Protein AF-A0A1N7GHG1-F1 (afdb_monomer)

Nearest PDB structures (foldseek):
  5by8-assembly1_A  TM=2.756E-01  e=2.342E+00  Aspergillus nidulans FGSC A4
  7ozs-assembly1_C  TM=2.615E-01  e=8.985E+00  Thermochaetoides thermophila DSM 1495
  8i9r-assembly1_Cy  TM=2.249E-01  e=8.102E+00  Thermochaetoides thermophila DSM 1495

Organism: NCBI:txid1344003

Radius of gyration: 14.26 Å; Cα contacts (8 Å, |Δi|>4): 242; chains: 1; bounding box: 42×26×34 Å

Secondary structure (DSSP, 8-state):
---PPPEEETTEEEEEES---SS-EEEEEEEEEEE-TTS-EEEEEEEEEEEEEE-SS-EEEEESS-EEEEE--SSSPPPPEEEPSEEEEEEE-EEEETTTTEEEE---

Solvent-accessible surface area (backbone atoms only — not comparable to f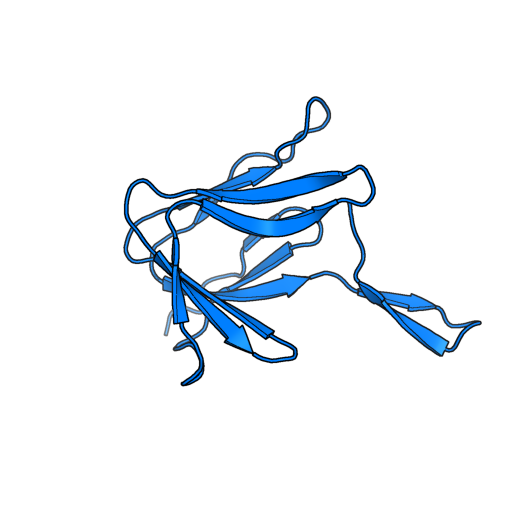ull-atom values): 6242 Å² total; per-residue (Å²): 131,87,83,65,76,59,51,73,59,89,45,34,31,40,35,67,43,94,67,72,78,99,56,64,66,48,75,36,41,64,48,75,81,40,57,28,69,80,76,32,35,36,30,41,38,33,97,56,66,26,41,37,35,52,57,101,89,46,42,29,39,38,34,81,52,64,27,40,41,36,45,62,50,95,66,93,56,60,78,71,40,80,42,70,55,46,30,27,39,57,44,70,37,67,45,76,41,81,88,79,72,43,79,42,79,49,49,86

pLDDT: mean 88.46, std 11.8, range [41.62, 98.25]

Mean predicted aligned error: 5.5 Å

Sequence (108 aa):
MKTTKGVRHGENLLLPVGASPAALTKQHTTYIVGHSETGHHHVLESETPFDVTTTDEELYVRLYRPAKLVHKKQHDKHRTLTIQPGTYKVRRKTEYDPWQQTIREVFD

Foldseek 3Di:
DPLPDWDDDPQKTWHFDQDDDPADKDKDQKDFLAAAPVGKTFMKHHPDIWIWGDDPPWIKIFFPAWIWGWTRDPPPTTDIDIDGGGMTTMDGHWDADPVVRDIGGHHD

Structure (mmCIF, N/CA/C/O backbone):
data_AF-A0A1N7GHG1-F1
#
_entry.id   AF-A0A1N7GHG1-F1
#
loop_
_atom_site.group_PDB
_atom_site.id
_atom_site.type_symbol
_atom_site.label_atom_id
_atom_site.label_alt_id
_atom_site.label_comp_id
_atom_site.label_asym_id
_atom_site.label_entity_id
_atom_site.label_seq_id
_atom_site.pdbx_PDB_ins_code
_atom_site.Cartn_x
_atom_site.Cartn_y
_atom_site.Cartn_z
_atom_site.occupancy
_atom_site.B_iso_or_equiv
_atom_site.auth_seq_id
_atom_site.auth_comp_id
_atom_site.auth_asym_id
_atom_site.auth_atom_id
_atom_site.pdbx_PDB_model_num
ATOM 1 N N . MET A 1 1 ? -17.707 -18.487 2.312 1.00 43.75 1 MET A N 1
ATOM 2 C CA . MET A 1 1 ? -16.823 -17.310 2.147 1.00 43.75 1 MET A CA 1
ATOM 3 C C . MET A 1 1 ? -15.986 -17.538 0.898 1.00 43.75 1 MET A C 1
ATOM 5 O O . MET A 1 1 ? -15.269 -18.527 0.867 1.00 43.75 1 MET A O 1
ATOM 9 N N . LYS A 1 2 ? -16.131 -16.733 -0.166 1.00 41.62 2 LYS A N 1
ATOM 10 C CA . LYS A 1 2 ? -15.230 -16.848 -1.327 1.00 41.62 2 LYS A CA 1
ATOM 11 C C . LYS A 1 2 ? -13.851 -16.389 -0.866 1.00 41.62 2 LYS A C 1
ATOM 13 O O . LYS A 1 2 ? -13.683 -15.211 -0.574 1.00 41.62 2 LYS A O 1
ATOM 18 N N . THR A 1 3 ? -12.899 -17.306 -0.773 1.00 46.62 3 THR A N 1
ATOM 19 C CA . THR A 1 3 ? -11.486 -16.983 -0.580 1.00 46.62 3 THR A CA 1
ATOM 20 C C . THR A 1 3 ? -11.040 -16.227 -1.827 1.00 46.62 3 THR A C 1
ATOM 22 O O . THR A 1 3 ? -10.773 -16.817 -2.873 1.00 46.62 3 THR A O 1
ATOM 25 N N . THR A 1 4 ? -11.090 -14.898 -1.782 1.00 65.50 4 THR A N 1
ATOM 26 C CA . THR A 1 4 ? -10.631 -14.057 -2.883 1.00 65.50 4 THR A CA 1
ATOM 27 C C . THR A 1 4 ? -9.118 -14.220 -2.991 1.00 65.50 4 THR A C 1
ATOM 29 O O . THR A 1 4 ? -8.381 -14.084 -2.018 1.00 65.50 4 THR A O 1
ATOM 32 N N . LYS A 1 5 ? -8.645 -14.612 -4.175 1.00 85.38 5 LYS A N 1
ATOM 33 C CA . LYS A 1 5 ? -7.219 -14.805 -4.455 1.00 85.38 5 LYS A CA 1
ATOM 34 C C . LYS A 1 5 ? -6.490 -13.469 -4.262 1.00 85.38 5 LYS A C 1
ATOM 36 O O . LYS A 1 5 ? -6.980 -12.442 -4.727 1.00 85.38 5 LYS A O 1
ATOM 41 N N . GLY A 1 6 ? -5.341 -13.482 -3.585 1.00 90.69 6 GLY A N 1
ATOM 42 C CA . GLY A 1 6 ? -4.504 -12.288 -3.438 1.00 90.69 6 GLY A CA 1
ATOM 43 C C . GLY A 1 6 ? -4.044 -11.741 -4.793 1.00 90.69 6 GLY A C 1
ATOM 44 O O . GLY A 1 6 ? -3.848 -12.507 -5.741 1.00 90.69 6 GLY A O 1
ATOM 45 N N . VAL A 1 7 ? -3.870 -10.422 -4.883 1.00 94.00 7 VAL A N 1
ATOM 46 C CA . VAL A 1 7 ? -3.425 -9.744 -6.110 1.00 94.00 7 VAL A CA 1
ATOM 47 C C . VAL A 1 7 ? -1.958 -9.360 -5.971 1.00 94.00 7 VAL A C 1
ATOM 49 O O . VAL A 1 7 ? -1.609 -8.571 -5.097 1.00 94.00 7 VAL A O 1
ATOM 52 N N . ARG A 1 8 ? -1.097 -9.922 -6.825 1.00 93.00 8 ARG A N 1
ATOM 53 C CA . ARG A 1 8 ? 0.339 -9.616 -6.855 1.00 93.00 8 ARG A CA 1
ATOM 54 C C . ARG A 1 8 ? 0.656 -8.590 -7.937 1.00 93.00 8 ARG A C 1
ATOM 56 O O . ARG A 1 8 ? 0.173 -8.717 -9.059 1.00 93.00 8 ARG A O 1
ATOM 63 N N . HIS A 1 9 ? 1.505 -7.627 -7.603 1.00 90.62 9 HIS A N 1
ATOM 64 C CA . HIS A 1 9 ? 2.032 -6.627 -8.519 1.00 90.62 9 HIS A CA 1
ATOM 65 C C . HIS A 1 9 ? 3.462 -6.276 -8.090 1.00 90.62 9 HIS A C 1
ATOM 67 O O . HIS A 1 9 ? 3.638 -5.577 -7.095 1.00 90.62 9 HIS A O 1
ATOM 73 N N . GLY A 1 10 ? 4.457 -6.820 -8.796 1.00 87.12 10 GLY A N 1
ATOM 74 C CA . GLY A 1 10 ? 5.862 -6.752 -8.379 1.00 87.12 10 GLY A CA 1
ATOM 75 C C . GLY A 1 10 ? 6.114 -7.466 -7.043 1.00 87.12 10 GLY A C 1
ATOM 76 O O . GLY A 1 10 ? 5.648 -8.592 -6.799 1.00 87.12 10 GLY A O 1
ATOM 77 N N . GLU A 1 11 ? 6.821 -6.772 -6.161 1.00 85.38 11 GLU A N 1
ATOM 78 C CA . GLU A 1 11 ? 7.093 -7.109 -4.766 1.00 85.38 11 GLU A CA 1
ATOM 79 C C . GLU A 1 11 ? 5.838 -7.061 -3.881 1.00 85.38 11 GLU A C 1
ATOM 81 O O . GLU A 1 11 ? 5.790 -7.736 -2.850 1.00 85.38 11 GLU A O 1
ATOM 86 N N . ASN A 1 12 ? 4.793 -6.338 -4.296 1.00 91.00 12 ASN A N 1
ATOM 87 C CA . ASN A 1 12 ? 3.577 -6.162 -3.505 1.00 91.00 12 ASN A CA 1
ATOM 88 C C . ASN A 1 12 ? 2.559 -7.283 -3.720 1.00 91.00 12 ASN A C 1
ATOM 90 O O . ASN A 1 12 ? 2.249 -7.694 -4.842 1.00 91.00 12 ASN A O 1
ATOM 94 N N . LEU A 1 13 ? 1.955 -7.722 -2.623 1.00 94.19 13 LEU A N 1
ATOM 95 C CA . LEU A 1 13 ? 0.823 -8.633 -2.581 1.00 94.19 13 LEU A CA 1
ATOM 96 C C . LEU A 1 13 ? -0.299 -8.006 -1.751 1.00 94.19 13 LEU A C 1
ATOM 98 O O . LEU A 1 13 ? -0.161 -7.808 -0.547 1.00 94.19 13 LEU A O 1
ATOM 102 N N . LEU A 1 14 ? -1.431 -7.732 -2.393 1.00 96.00 14 LEU A N 1
ATOM 103 C CA . LEU A 1 14 ? -2.658 -7.303 -1.731 1.00 96.00 14 LEU A CA 1
ATOM 104 C C . LEU A 1 14 ? -3.449 -8.553 -1.341 1.00 96.00 14 LEU A C 1
ATOM 106 O O . LEU A 1 14 ? -4.062 -9.214 -2.185 1.00 96.00 14 LEU A O 1
ATOM 110 N N . LEU A 1 15 ? -3.408 -8.888 -0.054 1.00 95.88 15 LEU A N 1
ATOM 111 C CA . LEU A 1 15 ? -4.131 -10.011 0.532 1.00 95.88 15 LEU A CA 1
ATOM 112 C C 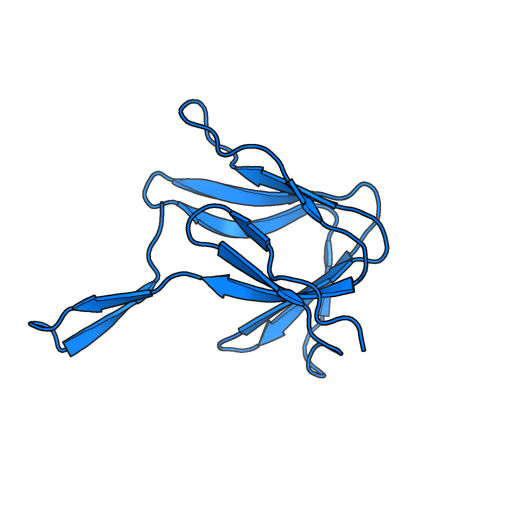. LEU A 1 15 ? -5.493 -9.541 1.046 1.00 95.88 15 LEU A C 1
ATOM 114 O O . LEU A 1 15 ? -5.523 -8.705 1.946 1.00 95.88 15 LEU A O 1
ATOM 118 N N . PRO A 1 16 ? -6.619 -10.050 0.525 1.00 96.31 16 PRO A N 1
ATOM 119 C CA . PRO A 1 16 ? -7.927 -9.687 1.049 1.00 96.31 16 PRO A CA 1
ATOM 120 C C . PRO A 1 16 ? -8.087 -10.184 2.489 1.00 96.31 16 PRO A C 1
ATOM 122 O O . PRO A 1 16 ? -7.763 -11.328 2.810 1.00 96.31 16 PRO A O 1
ATOM 125 N N . VAL A 1 17 ? -8.602 -9.312 3.349 1.00 95.12 17 VAL A N 1
ATOM 126 C CA . VAL A 1 17 ? -8.862 -9.568 4.769 1.00 95.12 17 VAL A CA 1
ATOM 127 C C . VAL A 1 17 ? -10.267 -9.091 5.135 1.00 95.12 17 VAL A C 1
ATOM 129 O O . VAL A 1 17 ? -10.864 -8.284 4.426 1.00 95.12 17 VAL A O 1
ATOM 132 N N . GLY A 1 18 ? -10.814 -9.586 6.247 1.00 93.62 18 GLY A N 1
ATOM 133 C CA . GLY A 1 18 ? -12.155 -9.190 6.695 1.00 93.62 18 GLY A CA 1
ATOM 134 C C . GLY A 1 18 ? -12.236 -7.735 7.171 1.00 93.62 18 GLY A C 1
ATOM 135 O O . GLY A 1 18 ? -13.232 -7.063 6.920 1.00 93.62 18 GLY A O 1
ATOM 136 N N . ALA A 1 19 ? -11.186 -7.240 7.830 1.00 92.19 19 ALA A N 1
ATOM 137 C CA . ALA A 1 19 ? -11.119 -5.890 8.383 1.00 92.19 19 ALA A CA 1
ATOM 138 C C . ALA A 1 19 ? -9.660 -5.444 8.579 1.00 92.19 19 ALA A C 1
ATOM 140 O O . ALA A 1 19 ? -8.754 -6.279 8.626 1.00 92.19 19 ALA A O 1
ATOM 141 N N . SER A 1 20 ? -9.452 -4.131 8.692 1.00 92.00 20 SER A N 1
ATOM 142 C CA . SER A 1 20 ? -8.213 -3.535 9.194 1.00 92.00 20 SER A CA 1
ATOM 143 C C . SER A 1 20 ? -8.272 -3.425 10.726 1.00 92.00 20 SER A C 1
ATOM 145 O O . SER A 1 20 ? -9.368 -3.425 11.297 1.00 92.00 20 SER A O 1
ATOM 147 N N . PRO A 1 21 ? -7.121 -3.358 11.415 1.00 91.75 21 PRO A N 1
ATOM 148 C CA . PRO A 1 21 ? -7.090 -3.116 12.854 1.00 91.75 21 PRO A CA 1
ATOM 149 C C . PRO A 1 21 ? -7.630 -1.720 13.197 1.00 91.75 21 PRO A C 1
ATOM 151 O O . PRO A 1 21 ? -7.601 -0.804 12.374 1.00 91.75 21 PRO A O 1
ATOM 154 N N . ALA A 1 22 ? -8.079 -1.541 14.440 1.00 90.25 22 ALA A N 1
ATOM 155 C CA . ALA A 1 22 ? -8.424 -0.227 14.972 1.00 90.25 22 ALA A CA 1
ATOM 156 C C . ALA A 1 22 ? -7.137 0.577 15.229 1.00 90.25 22 ALA A C 1
ATOM 158 O O . ALA A 1 22 ? -6.541 0.493 16.298 1.00 90.25 22 ALA A O 1
ATOM 159 N N . ALA A 1 23 ? -6.691 1.320 14.220 1.00 92.38 23 ALA A N 1
ATOM 160 C CA . ALA A 1 23 ? -5.503 2.165 14.269 1.00 92.38 23 ALA A CA 1
ATOM 161 C C . ALA A 1 23 ? -5.728 3.464 13.483 1.00 92.38 23 ALA A C 1
ATOM 163 O O . ALA A 1 23 ? -6.793 3.680 12.887 1.00 92.38 23 ALA A O 1
ATOM 164 N N . LEU A 1 24 ? -4.719 4.340 13.483 1.00 91.19 24 LEU A N 1
ATOM 165 C CA . LEU A 1 24 ? -4.784 5.601 12.757 1.00 91.19 24 LEU A CA 1
ATOM 166 C C . LEU A 1 24 ? -5.077 5.334 11.280 1.00 91.19 24 LEU A C 1
ATOM 168 O O . LEU A 1 24 ? -4.337 4.636 10.587 1.00 91.19 24 LEU A O 1
ATOM 172 N N . THR A 1 25 ? -6.178 5.913 10.819 1.00 96.12 25 THR A N 1
ATOM 173 C CA . THR A 1 25 ? -6.681 5.737 9.464 1.00 96.12 25 THR A CA 1
ATOM 174 C C . THR A 1 25 ? -6.776 7.093 8.785 1.00 96.12 25 THR A C 1
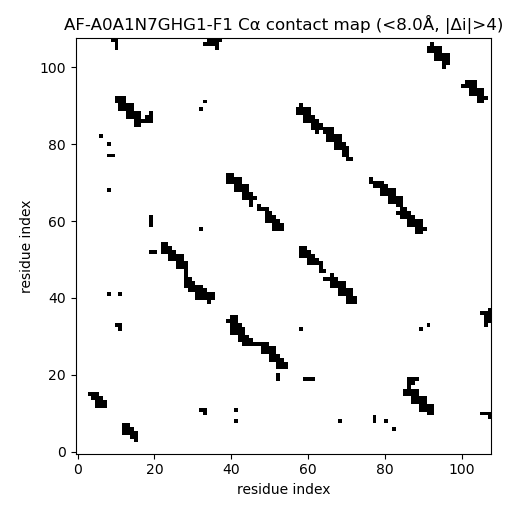ATOM 176 O O . THR A 1 25 ? -7.269 8.054 9.377 1.00 96.12 25 THR A O 1
ATOM 179 N N . LYS A 1 26 ? -6.287 7.181 7.548 1.00 97.44 26 LYS A N 1
ATOM 180 C CA . LYS A 1 26 ? -6.334 8.391 6.720 1.00 97.44 26 LYS A CA 1
ATOM 181 C C . LYS A 1 26 ? -6.964 8.083 5.373 1.00 97.44 26 LYS A C 1
ATOM 183 O O . LYS A 1 26 ? -6.812 6.981 4.854 1.00 97.44 26 LYS A O 1
ATOM 188 N N . GLN A 1 27 ? -7.648 9.070 4.805 1.00 97.88 27 GLN A N 1
ATOM 189 C CA . GLN A 1 27 ? -8.245 8.949 3.482 1.00 97.88 27 GLN A CA 1
ATOM 190 C C . GLN A 1 27 ? -7.311 9.448 2.391 1.00 97.88 27 GLN A C 1
ATOM 192 O O . GLN A 1 27 ? -6.689 10.502 2.517 1.00 97.88 27 GLN A O 1
ATOM 197 N N . HIS A 1 28 ? -7.257 8.691 1.301 1.00 98.06 28 HIS A N 1
ATOM 198 C CA . HIS A 1 28 ? -6.421 8.974 0.146 1.00 98.06 28 HIS A CA 1
ATOM 199 C C . HIS A 1 28 ? -7.166 8.641 -1.146 1.00 98.06 28 HIS A C 1
ATOM 201 O O . HIS A 1 28 ? -7.977 7.724 -1.190 1.00 98.06 28 HIS A O 1
ATOM 207 N N . THR A 1 29 ? -6.869 9.365 -2.220 1.00 97.81 29 THR A N 1
ATOM 208 C CA . THR A 1 29 ? -7.212 8.963 -3.599 1.00 97.81 29 THR A CA 1
ATOM 209 C C . THR A 1 29 ? -6.002 8.386 -4.330 1.00 97.81 29 THR A C 1
ATOM 211 O O . THR A 1 29 ? -6.151 7.652 -5.306 1.00 97.81 29 THR A O 1
ATOM 214 N N . THR A 1 30 ? -4.796 8.670 -3.831 1.00 96.75 30 THR A N 1
ATOM 215 C CA . THR A 1 30 ? -3.536 8.089 -4.286 1.00 96.75 30 THR A CA 1
ATOM 216 C C . THR A 1 30 ? -2.665 7.720 -3.089 1.00 96.75 30 THR A C 1
ATOM 218 O O . THR A 1 30 ? -2.552 8.501 -2.141 1.00 96.75 30 THR A O 1
ATOM 221 N N . TYR A 1 31 ? -2.068 6.529 -3.106 1.00 96.94 31 TYR A N 1
ATOM 222 C CA . TYR A 1 31 ? -1.177 6.074 -2.039 1.00 96.94 31 TYR A CA 1
ATOM 223 C C . TYR A 1 31 ? -0.102 5.123 -2.574 1.00 96.94 31 TYR A C 1
ATOM 225 O O . TYR A 1 31 ? -0.400 4.216 -3.352 1.00 96.94 31 TYR A O 1
ATOM 233 N N . ILE A 1 32 ? 1.147 5.320 -2.150 1.00 94.50 32 ILE A N 1
ATOM 234 C CA . ILE A 1 32 ? 2.268 4.436 -2.492 1.00 94.50 32 ILE A CA 1
ATOM 235 C C . ILE A 1 32 ? 2.194 3.205 -1.587 1.00 94.50 32 ILE A C 1
ATOM 237 O O . ILE A 1 32 ? 2.380 3.306 -0.379 1.00 94.50 32 ILE A O 1
ATOM 241 N N . VAL A 1 33 ? 1.905 2.039 -2.161 1.00 93.31 33 VAL A N 1
ATOM 242 C CA . VAL A 1 33 ? 1.810 0.778 -1.405 1.00 93.31 33 VAL A CA 1
ATOM 243 C C . VAL A 1 33 ? 3.139 0.019 -1.361 1.00 93.31 33 VAL A C 1
ATOM 245 O O . VAL A 1 33 ? 3.383 -0.714 -0.399 1.00 93.31 33 VAL A O 1
ATOM 248 N N . GLY A 1 34 ? 4.024 0.264 -2.329 1.00 89.56 34 GLY A N 1
ATOM 249 C CA . GLY A 1 34 ? 5.377 -0.287 -2.371 1.00 89.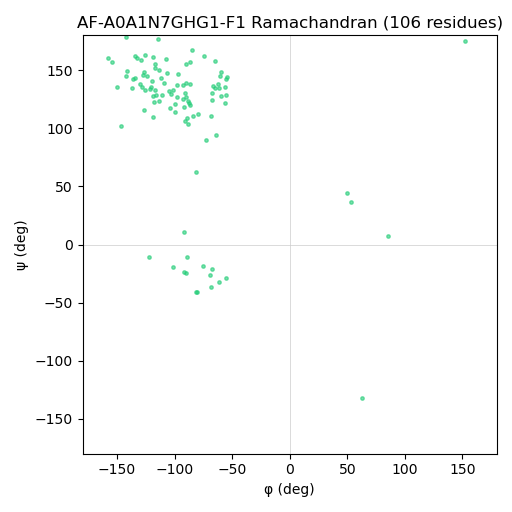56 34 GLY A CA 1
ATOM 250 C C . GLY A 1 34 ? 6.340 0.585 -3.170 1.00 89.56 34 GLY A C 1
ATOM 251 O O . GLY A 1 34 ? 5.928 1.406 -3.999 1.00 89.56 34 GLY A O 1
ATOM 252 N N . HIS A 1 35 ? 7.622 0.422 -2.868 1.00 85.19 35 HIS A N 1
ATOM 253 C CA . HIS A 1 35 ? 8.723 1.174 -3.454 1.00 85.19 35 HIS A CA 1
ATOM 254 C C . HIS A 1 35 ? 9.572 0.244 -4.322 1.00 85.19 35 HIS A C 1
ATOM 256 O O . HIS A 1 35 ? 9.797 -0.904 -3.957 1.00 85.19 35 HIS A O 1
ATOM 262 N N . SER A 1 36 ? 10.075 0.763 -5.436 1.00 72.25 36 SER A N 1
ATOM 263 C CA . SER A 1 36 ? 11.110 0.105 -6.232 1.00 72.25 36 SER A CA 1
ATOM 264 C C . SER A 1 36 ? 12.505 0.531 -5.762 1.00 72.25 36 SER A C 1
ATOM 266 O O . SER A 1 36 ? 12.670 1.654 -5.273 1.00 72.25 36 SER A O 1
ATOM 268 N N . GLU A 1 37 ? 13.504 -0.306 -6.001 1.00 67.62 37 GLU A N 1
ATOM 269 C CA . GLU A 1 37 ? 14.928 -0.063 -5.782 1.00 67.62 37 GLU A CA 1
ATOM 270 C C . GLU A 1 37 ? 15.418 1.112 -6.638 1.00 67.62 37 GLU A C 1
ATOM 272 O O . GLU A 1 37 ? 16.256 1.908 -6.221 1.00 67.62 37 GLU A O 1
ATOM 277 N N . THR A 1 38 ? 14.818 1.283 -7.817 1.00 69.31 38 THR A N 1
ATOM 278 C CA . THR A 1 38 ? 15.189 2.316 -8.798 1.00 69.31 38 THR A CA 1
ATOM 279 C C . THR A 1 38 ? 14.420 3.642 -8.660 1.00 69.31 38 THR A C 1
ATOM 281 O O . THR A 1 38 ? 14.532 4.516 -9.518 1.00 69.31 38 THR A O 1
ATOM 284 N N . GLY A 1 39 ? 13.664 3.843 -7.571 1.00 69.00 39 GLY A N 1
ATOM 285 C CA . GLY A 1 39 ? 12.967 5.111 -7.269 1.00 69.00 39 GLY A CA 1
ATOM 286 C C . GLY A 1 39 ? 11.577 5.294 -7.905 1.00 69.00 39 GLY A C 1
ATOM 287 O O . GLY A 1 39 ? 10.971 6.358 -7.805 1.00 69.00 39 GLY A O 1
ATOM 288 N N . HIS A 1 40 ? 11.044 4.261 -8.539 1.00 82.38 40 HIS A N 1
ATOM 289 C CA . HIS A 1 40 ? 9.650 4.111 -8.945 1.00 82.38 40 HIS A CA 1
ATOM 290 C C . HIS A 1 40 ? 8.764 3.555 -7.818 1.00 82.38 40 HIS A C 1
ATOM 292 O O . HIS A 1 40 ? 9.227 3.119 -6.761 1.00 82.38 40 HIS A O 1
ATOM 298 N N . HIS A 1 41 ? 7.447 3.629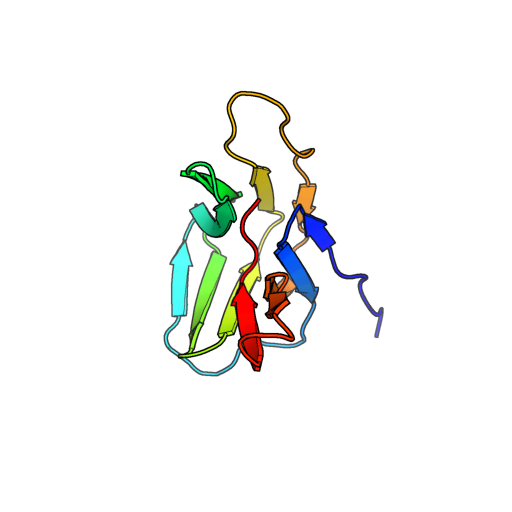 -8.017 1.00 90.06 41 HIS A N 1
ATOM 299 C CA . HIS A 1 41 ? 6.473 3.290 -6.983 1.00 90.06 41 HIS A CA 1
ATOM 300 C C . HIS A 1 41 ? 5.326 2.447 -7.526 1.00 90.06 41 HIS A C 1
ATOM 302 O O . HIS A 1 41 ? 4.792 2.707 -8.612 1.00 90.06 41 HIS A O 1
ATOM 308 N N . HIS A 1 42 ? 4.884 1.503 -6.702 1.00 90.69 42 HIS A N 1
ATOM 309 C CA . HIS A 1 42 ? 3.587 0.865 -6.827 1.00 90.69 42 HIS A CA 1
ATOM 310 C C . HIS A 1 42 ? 2.546 1.750 -6.150 1.00 90.69 42 HIS A C 1
ATOM 312 O O . HIS A 1 42 ? 2.530 1.899 -4.928 1.00 90.69 42 HIS A O 1
ATOM 318 N N . VAL A 1 43 ? 1.675 2.353 -6.954 1.00 94.75 43 VAL A N 1
ATOM 319 C CA . VAL A 1 43 ? 0.708 3.352 -6.496 1.00 94.75 43 VAL A CA 1
ATOM 320 C C . VAL A 1 43 ? -0.705 2.833 -6.688 1.00 94.75 43 VAL A C 1
ATOM 322 O O . VAL A 1 43 ? -1.073 2.393 -7.778 1.00 94.75 43 VAL A O 1
ATOM 325 N N . LEU A 1 44 ? -1.495 2.889 -5.621 1.00 96.69 44 LEU A N 1
ATOM 326 C CA . LEU A 1 44 ? -2.928 2.655 -5.664 1.00 96.69 44 LEU A CA 1
ATOM 327 C C . LEU A 1 44 ? -3.629 3.984 -5.957 1.00 96.69 44 LEU A C 1
ATOM 329 O O . LEU A 1 44 ? -3.428 4.956 -5.233 1.00 96.69 44 LEU A O 1
ATOM 333 N N . GLU A 1 45 ? -4.426 4.025 -7.019 1.00 97.75 45 GLU A N 1
ATOM 334 C CA . GLU A 1 45 ? -5.135 5.211 -7.503 1.00 97.75 45 GLU A CA 1
ATOM 335 C C . GLU A 1 45 ? -6.632 4.922 -7.625 1.00 97.75 45 GLU A C 1
ATOM 337 O O . GLU A 1 45 ? -7.040 3.899 -8.176 1.00 97.75 45 GLU A O 1
ATOM 342 N N . SER A 1 46 ? -7.462 5.827 -7.120 1.00 97.06 46 SER A N 1
ATOM 343 C CA . SER A 1 46 ? -8.917 5.701 -7.125 1.00 97.06 46 SER A CA 1
ATOM 344 C C . SER A 1 46 ? -9.565 7.058 -7.374 1.00 97.06 46 SER A C 1
ATOM 346 O O . SER A 1 46 ? -9.083 8.083 -6.896 1.00 97.06 46 SER A O 1
ATOM 348 N N . GLU A 1 47 ? -10.686 7.060 -8.094 1.00 96.00 47 GLU A N 1
ATOM 349 C CA . GLU A 1 47 ? -11.498 8.263 -8.327 1.00 96.00 47 GLU A CA 1
ATOM 350 C C . GLU A 1 47 ? -12.202 8.738 -7.047 1.00 96.00 47 GLU A C 1
ATOM 352 O O . GLU A 1 47 ? -12.486 9.922 -6.892 1.00 96.00 47 GLU A O 1
ATOM 357 N N . THR A 1 48 ? -12.458 7.822 -6.107 1.00 95.88 48 THR A N 1
ATOM 358 C CA . THR A 1 48 ? -13.035 8.132 -4.792 1.00 95.88 48 THR A CA 1
ATOM 359 C C . THR A 1 48 ? -12.036 7.857 -3.672 1.00 95.88 48 THR A C 1
ATOM 361 O O . THR A 1 48 ? -11.247 6.913 -3.803 1.00 95.88 48 THR A O 1
ATOM 364 N N . PRO A 1 49 ? -12.102 8.590 -2.546 1.00 98.12 49 PRO A N 1
ATOM 365 C CA . PRO A 1 49 ? -11.273 8.305 -1.384 1.00 98.12 49 PRO A CA 1
ATOM 366 C C . PRO A 1 49 ? -11.406 6.855 -0.907 1.00 98.12 49 PRO A C 1
ATOM 368 O O . PRO A 1 49 ? -12.486 6.261 -0.952 1.00 98.12 49 PRO A O 1
ATOM 371 N N . PHE A 1 50 ? -10.296 6.301 -0.443 1.00 98.06 50 PHE A N 1
ATOM 372 C CA . PHE A 1 50 ? -10.199 5.027 0.253 1.00 98.06 50 PHE A CA 1
ATOM 373 C C . PHE A 1 50 ? -9.421 5.211 1.549 1.00 98.06 50 PHE A C 1
ATOM 375 O O . PHE A 1 50 ? -8.653 6.165 1.692 1.00 98.06 50 PHE A O 1
ATOM 382 N N . ASP A 1 51 ? -9.608 4.288 2.482 1.00 98.25 51 ASP A N 1
ATOM 383 C CA . ASP A 1 51 ? -8.930 4.363 3.769 1.00 98.25 51 ASP A CA 1
ATOM 384 C C . ASP A 1 51 ? -7.594 3.630 3.715 1.00 98.25 51 ASP A C 1
ATOM 386 O O . ASP A 1 51 ? -7.491 2.525 3.174 1.00 98.25 51 ASP A O 1
ATOM 390 N N . VAL A 1 52 ? -6.587 4.234 4.330 1.00 97.88 52 VAL A N 1
ATOM 391 C CA . VAL A 1 52 ? -5.287 3.633 4.601 1.00 97.88 52 VAL A CA 1
ATOM 392 C C . VAL A 1 52 ? -5.091 3.594 6.103 1.00 97.88 52 VAL A C 1
ATOM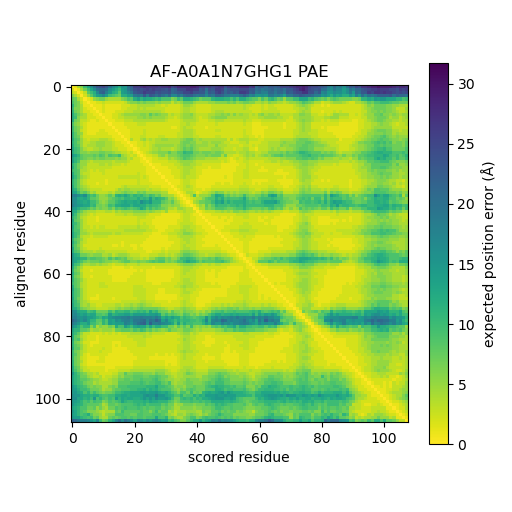 394 O O . VAL A 1 52 ? -5.129 4.632 6.765 1.00 97.88 52 VAL A O 1
ATOM 397 N N . THR A 1 53 ? -4.872 2.396 6.630 1.00 97.56 53 THR A N 1
ATOM 398 C CA . THR A 1 53 ? -4.578 2.167 8.043 1.00 97.56 53 THR A CA 1
ATOM 399 C C . THR A 1 53 ? -3.147 1.660 8.154 1.00 97.56 53 THR A C 1
ATOM 401 O O . THR A 1 53 ? -2.795 0.646 7.545 1.00 97.56 53 THR A O 1
ATOM 404 N N . THR A 1 54 ? -2.333 2.357 8.939 1.00 93.56 54 THR A N 1
ATOM 405 C CA . THR A 1 54 ? -0.931 2.000 9.182 1.00 93.56 54 THR A CA 1
ATOM 406 C C . THR A 1 54 ? -0.745 1.682 10.660 1.00 93.56 54 THR A C 1
ATOM 408 O O . THR A 1 54 ? -1.207 2.430 11.522 1.00 93.56 54 THR A O 1
ATOM 411 N N . THR A 1 55 ? -0.073 0.573 10.942 1.00 90.44 55 THR A N 1
ATOM 412 C CA . THR A 1 55 ? 0.506 0.255 12.254 1.00 90.44 55 THR A CA 1
ATOM 413 C C . THR A 1 55 ? 2.030 0.217 12.120 1.00 90.44 55 THR A C 1
ATOM 415 O O . THR A 1 55 ? 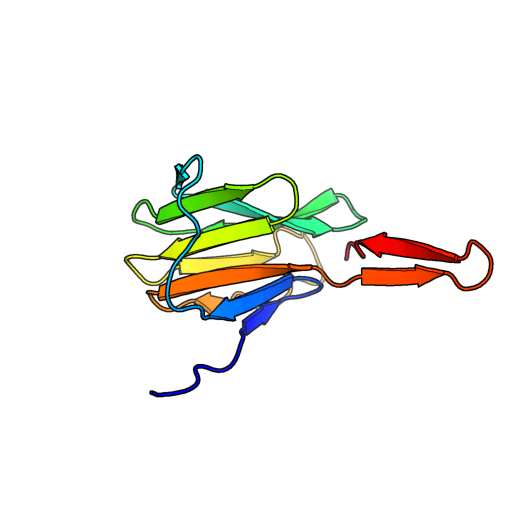2.539 0.364 11.010 1.00 90.44 55 THR A O 1
ATOM 418 N N . ASP A 1 56 ? 2.761 0.006 13.217 1.00 83.06 56 ASP A N 1
ATOM 419 C CA . ASP A 1 56 ? 4.235 0.017 13.203 1.00 83.06 56 ASP A CA 1
ATOM 420 C C . ASP A 1 56 ? 4.854 -0.969 12.192 1.00 83.06 56 ASP A C 1
ATOM 422 O O . ASP A 1 56 ? 5.918 -0.700 11.643 1.00 83.06 56 ASP A O 1
ATOM 426 N N . GLU A 1 57 ? 4.167 -2.074 11.882 1.00 83.25 57 GLU A N 1
ATOM 427 C CA . GLU A 1 57 ? 4.684 -3.129 10.995 1.00 83.25 57 GLU A CA 1
ATOM 428 C C . GLU A 1 57 ? 3.793 -3.414 9.779 1.00 83.25 57 GLU A C 1
ATOM 430 O O . GLU A 1 57 ? 4.171 -4.175 8.884 1.00 83.25 57 GLU A O 1
ATOM 435 N N . GLU A 1 58 ? 2.571 -2.873 9.739 1.00 92.19 58 GLU A N 1
ATOM 436 C CA . GLU A 1 58 ? 1.558 -3.339 8.795 1.00 92.19 58 GLU A CA 1
ATOM 437 C C . GLU A 1 58 ? 0.826 -2.206 8.083 1.00 92.19 58 GLU A C 1
ATOM 439 O O . GLU A 1 58 ? 0.485 -1.168 8.652 1.00 92.19 58 GLU A O 1
ATOM 444 N N . LEU A 1 59 ? 0.525 -2.456 6.810 1.00 95.31 59 LEU A N 1
ATOM 445 C CA . LEU A 1 59 ? -0.227 -1.556 5.953 1.00 95.31 59 LEU A CA 1
ATOM 446 C C . LEU A 1 59 ? -1.515 -2.238 5.494 1.00 95.31 59 LEU A C 1
ATOM 448 O O . LEU A 1 59 ? -1.494 -3.333 4.923 1.00 95.31 59 LEU A O 1
ATOM 452 N N . TYR A 1 60 ? -2.635 -1.555 5.702 1.00 97.31 60 TYR A N 1
ATOM 453 C CA . TYR A 1 60 ? -3.952 -1.978 5.251 1.00 97.31 60 TYR A CA 1
ATOM 454 C C . TYR A 1 60 ? -4.590 -0.894 4.389 1.00 97.31 60 TYR A C 1
ATOM 456 O O . TYR A 1 60 ? -4.436 0.298 4.653 1.00 97.31 60 TYR A O 1
ATOM 464 N N . VAL A 1 61 ? -5.349 -1.316 3.381 1.00 97.62 61 VAL A N 1
ATOM 465 C CA . VAL A 1 61 ? -6.148 -0.430 2.531 1.00 97.62 61 VAL A CA 1
ATOM 466 C C . VAL A 1 61 ? -7.584 -0.932 2.462 1.00 97.62 61 VAL A C 1
ATOM 468 O O . VAL A 1 61 ? -7.818 -2.129 2.287 1.00 97.62 61 VAL A O 1
ATOM 471 N N . ARG A 1 62 ? -8.559 -0.035 2.587 1.00 97.81 62 ARG A N 1
ATOM 472 C CA . ARG A 1 62 ? -9.981 -0.352 2.422 1.00 97.81 62 ARG A CA 1
ATOM 473 C C . ARG A 1 62 ? -10.557 0.444 1.267 1.00 97.81 62 ARG A C 1
ATOM 475 O O . ARG A 1 62 ? -10.755 1.651 1.359 1.00 97.81 62 ARG A O 1
ATOM 482 N N . LEU A 1 63 ? -10.857 -0.271 0.191 1.00 97.75 63 LEU A N 1
ATOM 483 C CA . LEU A 1 63 ? -11.413 0.265 -1.039 1.00 97.75 63 LEU A CA 1
ATOM 484 C C . LEU A 1 63 ? -12.941 0.200 -1.017 1.00 97.75 63 LEU A C 1
ATOM 486 O O . LEU A 1 63 ? -13.524 -0.874 -0.866 1.00 97.75 63 LEU A O 1
ATOM 490 N N . TYR A 1 64 ? -13.583 1.345 -1.239 1.00 96.94 64 TYR A N 1
ATOM 491 C CA . TYR A 1 64 ? -15.041 1.457 -1.374 1.00 96.94 64 TYR A CA 1
ATOM 492 C C . TYR A 1 64 ? -15.521 1.296 -2.823 1.00 96.94 64 TYR A C 1
ATOM 494 O O . TYR A 1 64 ? -16.664 0.912 -3.074 1.00 96.94 64 TYR A O 1
ATOM 502 N N . ARG A 1 65 ? -14.639 1.577 -3.784 1.00 97.12 65 ARG A N 1
ATOM 503 C CA . ARG A 1 65 ? -14.843 1.458 -5.233 1.00 97.12 65 ARG A CA 1
ATOM 504 C C . ARG A 1 65 ? -13.620 0.780 -5.863 1.00 97.12 65 ARG A C 1
ATOM 506 O O . ARG A 1 65 ? -12.582 0.709 -5.204 1.00 97.12 65 ARG A O 1
ATOM 513 N N . PRO A 1 66 ? -13.728 0.247 -7.095 1.00 97.06 66 PRO A N 1
ATOM 514 C CA . PRO A 1 66 ? -12.569 -0.299 -7.782 1.00 97.06 66 PRO A CA 1
ATOM 515 C C . PRO A 1 66 ? -11.447 0.740 -7.897 1.00 97.06 66 PRO A C 1
ATOM 517 O O . PRO A 1 66 ? -11.702 1.885 -8.260 1.00 97.06 66 PRO A O 1
ATOM 520 N N . ALA A 1 67 ? -10.214 0.322 -7.626 1.00 97.50 67 ALA A N 1
ATOM 521 C CA . ALA A 1 67 ? -9.015 1.148 -7.743 1.00 97.50 67 ALA A CA 1
ATOM 522 C C . ALA A 1 67 ? -8.049 0.546 -8.771 1.00 97.50 67 ALA A C 1
ATOM 524 O O . ALA A 1 67 ? -8.131 -0.637 -9.109 1.00 97.50 67 ALA A O 1
ATOM 525 N N . LYS A 1 68 ? -7.114 1.347 -9.273 1.00 97.25 68 LYS A N 1
ATOM 526 C CA . LYS A 1 68 ? -6.033 0.905 -10.156 1.00 97.25 68 LYS A CA 1
ATOM 527 C C . LYS A 1 68 ? -4.741 0.814 -9.360 1.00 97.25 68 LYS A C 1
ATOM 529 O O . LYS A 1 68 ? -4.358 1.764 -8.691 1.00 97.25 68 LYS A O 1
ATOM 534 N N . LEU A 1 69 ? -4.056 -0.318 -9.455 1.00 95.38 69 LEU A N 1
ATOM 535 C CA . LEU A 1 69 ? -2.708 -0.486 -8.939 1.00 95.38 69 LEU A CA 1
ATOM 536 C C . LEU A 1 69 ? -1.727 -0.354 -10.108 1.00 95.38 69 LEU A C 1
ATOM 538 O O . LEU A 1 69 ? -1.743 -1.163 -11.039 1.00 95.38 69 LEU A O 1
ATOM 542 N N . VAL A 1 70 ? -0.914 0.699 -10.075 1.00 93.00 70 VAL A N 1
ATOM 543 C CA . VAL A 1 70 ? -0.082 1.163 -11.192 1.00 93.00 70 VAL A CA 1
ATOM 544 C C . VAL A 1 70 ? 1.387 1.142 -10.786 1.00 93.00 70 VAL A C 1
ATOM 546 O O . VAL A 1 70 ? 1.730 1.587 -9.696 1.00 93.00 70 VAL A O 1
ATOM 549 N N . HIS A 1 71 ? 2.257 0.642 -11.665 1.00 90.62 71 HIS A N 1
ATOM 550 C CA . HIS A 1 71 ? 3.701 0.770 -11.503 1.00 90.62 71 HIS A CA 1
ATOM 551 C C . HIS A 1 71 ? 4.154 2.052 -12.223 1.00 90.62 71 HIS A C 1
ATOM 553 O O . HIS A 1 71 ? 4.146 2.118 -13.455 1.00 90.62 71 HIS A O 1
ATOM 559 N N . LYS A 1 72 ? 4.500 3.102 -11.464 1.00 83.69 72 LYS A N 1
ATOM 560 C CA . LYS A 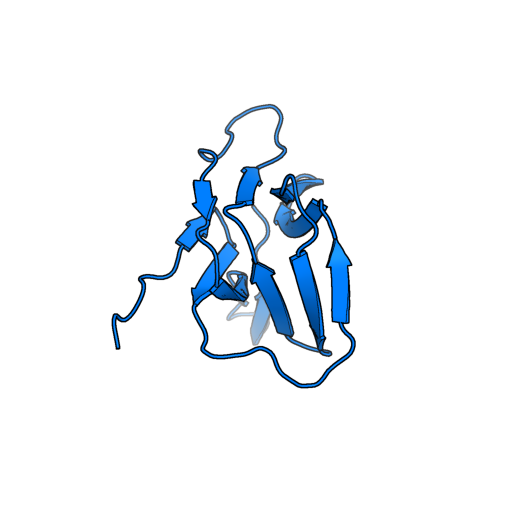1 72 ? 4.934 4.407 -11.997 1.00 83.69 72 LYS A CA 1
ATOM 561 C C . LYS A 1 72 ? 6.415 4.403 -12.408 1.00 83.69 72 LYS A C 1
ATOM 563 O O . LYS A 1 72 ? 7.219 5.156 -11.864 1.00 83.69 72 LYS A O 1
ATOM 568 N N . LYS A 1 73 ? 6.757 3.570 -13.393 1.00 80.75 73 LYS A N 1
ATOM 569 C CA . LYS A 1 73 ? 8.078 3.500 -14.053 1.00 80.75 73 LYS A CA 1
ATOM 570 C C . LYS A 1 73 ? 8.022 4.080 -15.460 1.00 80.75 73 LYS A C 1
ATOM 572 O O . LYS A 1 73 ? 6.932 4.188 -16.003 1.00 80.75 73 LYS A O 1
ATOM 577 N N . GLN A 1 74 ? 9.134 4.494 -16.071 1.00 67.25 74 GLN A N 1
ATOM 578 C CA . GLN A 1 74 ? 9.107 4.983 -17.465 1.00 67.25 74 GLN A CA 1
ATOM 579 C C . GLN A 1 74 ? 9.110 3.835 -18.494 1.00 67.25 74 GLN A C 1
ATOM 581 O O . GLN A 1 74 ? 8.327 3.881 -19.442 1.00 67.25 74 GLN A O 1
ATOM 586 N N . HIS A 1 75 ? 9.906 2.788 -18.252 1.00 60.69 75 HIS A N 1
ATOM 587 C CA . HIS A 1 75 ? 10.080 1.590 -19.093 1.00 60.69 75 HIS A CA 1
ATOM 588 C C . HIS A 1 75 ? 9.826 0.312 -18.259 1.00 60.69 75 HIS A C 1
ATOM 590 O O . HIS A 1 75 ? 9.769 0.405 -17.040 1.00 60.69 75 HIS A O 1
ATOM 596 N N . ASP A 1 76 ? 9.603 -0.859 -18.869 1.00 59.66 76 ASP A N 1
ATOM 597 C CA . ASP A 1 76 ? 9.329 -2.132 -18.154 1.00 59.66 76 ASP A CA 1
ATOM 598 C C . ASP A 1 76 ? 8.234 -2.048 -17.074 1.00 59.66 76 ASP A C 1
ATOM 600 O O . ASP A 1 76 ? 8.343 -2.554 -15.957 1.00 59.66 76 ASP A O 1
ATOM 604 N N . LYS A 1 77 ? 7.132 -1.374 -17.416 1.00 67.38 77 LYS A N 1
ATOM 605 C CA . LYS A 1 77 ? 5.984 -1.220 -16.521 1.00 67.38 77 LYS A CA 1
ATOM 606 C C . LYS A 1 77 ? 5.298 -2.563 -16.308 1.00 67.38 77 LYS A C 1
ATOM 608 O O . LYS A 1 77 ? 4.884 -3.224 -17.263 1.00 67.38 77 LYS A O 1
ATOM 613 N N . HIS A 1 78 ? 5.046 -2.904 -15.049 1.00 75.25 78 HIS A N 1
ATOM 614 C CA . HIS A 1 78 ? 4.056 -3.928 -14.757 1.00 75.25 78 HIS A CA 1
ATOM 615 C C . HIS A 1 78 ? 2.679 -3.493 -15.276 1.00 75.25 78 HIS A C 1
ATOM 617 O O . HIS A 1 78 ? 2.323 -2.309 -15.263 1.00 75.25 78 HIS A O 1
ATOM 623 N N . ARG A 1 79 ? 1.891 -4.467 -15.741 1.00 86.31 79 ARG A N 1
ATOM 624 C CA . ARG A 1 79 ? 0.523 -4.221 -16.201 1.00 86.31 79 ARG A CA 1
ATOM 625 C C . ARG A 1 79 ? -0.303 -3.627 -15.060 1.00 86.31 79 ARG A C 1
ATOM 627 O O . ARG A 1 79 ? -0.423 -4.252 -14.013 1.00 86.31 79 ARG A O 1
ATOM 634 N N . THR A 1 80 ? -0.971 -2.501 -15.312 1.00 91.25 80 THR A N 1
ATOM 635 C CA . THR A 1 80 ? -1.967 -1.943 -14.387 1.00 91.25 80 THR A CA 1
ATOM 636 C C . THR A 1 80 ? -3.050 -2.968 -14.062 1.00 91.25 80 THR A C 1
ATOM 638 O O . THR A 1 80 ? -3.679 -3.533 -14.963 1.00 91.25 80 THR A O 1
ATOM 641 N N . LEU A 1 81 ? -3.300 -3.173 -12.770 1.00 94.44 81 LEU A N 1
ATOM 642 C CA . LEU A 1 81 ? -4.325 -4.092 -12.280 1.00 94.44 81 LEU A CA 1
ATOM 643 C C . LEU A 1 81 ? -5.497 -3.320 -11.680 1.00 94.44 81 LEU A C 1
ATOM 645 O O . LEU A 1 81 ? -5.301 -2.348 -10.955 1.00 94.44 81 LEU A O 1
ATOM 649 N N . THR A 1 82 ? -6.719 -3.775 -11.944 1.00 96.00 82 THR A N 1
ATOM 650 C CA . THR A 1 82 ? -7.912 -3.282 -11.247 1.00 96.00 82 THR A CA 1
ATOM 651 C C . THR A 1 82 ? -8.123 -4.092 -9.974 1.00 96.00 82 THR A C 1
ATOM 653 O O . THR A 1 82 ? -8.298 -5.310 -10.029 1.00 96.00 82 THR A O 1
ATOM 656 N N . ILE A 1 83 ? -8.135 -3.410 -8.834 1.00 96.44 83 ILE A N 1
ATOM 657 C CA . ILE A 1 83 ? -8.418 -3.979 -7.520 1.00 96.44 83 ILE A CA 1
ATOM 658 C C . ILE A 1 83 ? -9.880 -3.702 -7.196 1.00 96.44 83 ILE A C 1
ATOM 660 O O . ILE A 1 83 ? -10.338 -2.566 -7.293 1.00 96.44 83 ILE A O 1
ATOM 664 N N . GLN A 1 84 ? -10.624 -4.750 -6.857 1.00 96.75 84 GLN A N 1
ATOM 665 C CA . GLN A 1 84 ? -12.042 -4.633 -6.522 1.00 96.75 84 GLN A CA 1
ATOM 666 C C . GLN A 1 84 ? -12.235 -4.022 -5.121 1.00 96.75 84 GLN A C 1
ATOM 668 O O . GLN A 1 84 ? -11.295 -4.012 -4.326 1.00 96.75 84 GLN A O 1
ATOM 673 N N . PRO A 1 85 ? -13.435 -3.510 -4.796 1.00 97.12 85 PRO A N 1
ATOM 674 C CA . PRO A 1 85 ? -13.752 -3.062 -3.445 1.00 97.12 85 PRO A CA 1
ATOM 675 C C . PRO A 1 85 ? -13.521 -4.162 -2.405 1.00 97.12 85 PRO A C 1
ATOM 677 O O . PRO A 1 85 ? -13.816 -5.336 -2.646 1.00 97.12 85 PRO A O 1
ATOM 680 N N . GLY A 1 86 ? -13.027 -3.771 -1.235 1.00 96.56 86 GLY A N 1
ATOM 681 C CA . GLY A 1 86 ? -12.682 -4.686 -0.153 1.00 96.56 86 GLY A CA 1
ATOM 682 C C . GLY A 1 86 ? -11.578 -4.142 0.745 1.00 96.56 86 GLY A C 1
ATOM 683 O O . GLY A 1 86 ? -11.003 -3.085 0.481 1.00 96.56 86 GLY A O 1
ATOM 684 N N . THR A 1 87 ? -11.278 -4.882 1.808 1.00 97.38 87 THR A N 1
ATOM 685 C CA . THR A 1 87 ? -10.158 -4.579 2.700 1.00 97.38 87 THR A CA 1
ATOM 686 C C . THR A 1 87 ? -8.993 -5.498 2.373 1.00 97.38 87 THR A C 1
ATOM 688 O O . THR A 1 87 ? -9.165 -6.709 2.234 1.00 97.38 87 THR A O 1
ATOM 691 N N . TYR A 1 88 ? -7.804 -4.924 2.255 1.00 97.31 88 TYR A N 1
ATOM 692 C CA . TYR A 1 88 ? -6.595 -5.631 1.875 1.00 97.31 88 TYR A CA 1
ATOM 693 C C . TYR A 1 88 ? -5.471 -5.315 2.843 1.00 97.31 88 TYR A C 1
ATOM 695 O O . TYR A 1 88 ? -5.256 -4.163 3.212 1.00 97.31 88 TYR A O 1
ATOM 703 N N . LYS A 1 89 ? -4.717 -6.346 3.200 1.00 96.75 89 LYS A N 1
ATOM 704 C CA . LYS A 1 89 ? -3.407 -6.224 3.815 1.00 96.75 89 LYS A CA 1
ATOM 705 C C . LYS A 1 89 ? -2.354 -6.184 2.721 1.00 96.75 89 LYS A C 1
ATOM 707 O O . LYS A 1 89 ? -2.315 -7.080 1.874 1.00 96.75 89 LYS A O 1
ATOM 712 N N . VAL A 1 90 ? -1.497 -5.175 2.742 1.00 95.81 90 VAL A N 1
ATOM 713 C CA . VAL A 1 90 ? -0.364 -5.085 1.822 1.00 95.81 90 VAL A CA 1
ATOM 714 C C . VAL A 1 90 ? 0.803 -5.856 2.429 1.00 95.81 90 VAL A C 1
ATOM 716 O O . VAL A 1 90 ? 1.253 -5.566 3.534 1.00 95.81 90 VAL A O 1
ATOM 719 N N . ARG A 1 91 ? 1.278 -6.875 1.715 1.00 93.31 91 ARG A N 1
ATOM 720 C CA . ARG A 1 91 ? 2.507 -7.605 2.033 1.00 93.31 91 ARG A CA 1
ATOM 721 C C . ARG A 1 91 ? 3.548 -7.305 0.972 1.00 93.31 91 ARG A C 1
ATOM 723 O O . ARG A 1 91 ? 3.271 -7.478 -0.212 1.00 93.31 91 ARG A O 1
ATOM 730 N N . ARG A 1 92 ? 4.737 -6.900 1.398 1.00 90.69 92 ARG A N 1
ATOM 731 C CA . ARG A 1 92 ? 5.889 -6.713 0.516 1.00 90.69 92 ARG A CA 1
ATOM 732 C C . ARG A 1 92 ? 6.764 -7.954 0.569 1.00 90.69 92 ARG A C 1
ATOM 734 O O . ARG A 1 92 ? 6.805 -8.651 1.585 1.00 90.69 92 ARG A O 1
ATOM 741 N N . LYS A 1 93 ? 7.393 -8.282 -0.555 1.00 86.06 93 LYS A N 1
ATOM 742 C CA . LYS A 1 93 ? 8.354 -9.379 -0.637 1.00 86.06 93 LYS A CA 1
ATOM 743 C C . LYS A 1 93 ? 9.523 -9.059 0.291 1.00 86.06 93 LYS A C 1
ATOM 745 O O . LYS A 1 93 ? 10.001 -7.931 0.315 1.00 86.06 93 LYS A O 1
ATOM 750 N N . THR A 1 94 ? 9.986 -10.062 1.017 1.00 86.62 94 THR A N 1
ATOM 751 C CA . THR A 1 94 ? 11.223 -9.988 1.785 1.00 86.62 94 THR A CA 1
ATOM 752 C C . THR A 1 94 ? 12.225 -11.006 1.260 1.00 86.62 94 THR A C 1
ATOM 754 O O . THR A 1 94 ? 11.849 -12.010 0.646 1.00 86.62 94 THR A O 1
ATOM 757 N N . GLU A 1 95 ? 13.501 -10.730 1.480 1.00 86.12 95 GLU A N 1
ATOM 758 C CA . GLU A 1 95 ? 14.615 -11.631 1.225 1.00 86.12 95 GLU A CA 1
ATOM 759 C C . GLU A 1 95 ? 15.353 -11.898 2.537 1.00 86.12 95 GLU A C 1
ATOM 761 O O . GLU A 1 95 ? 15.490 -11.008 3.379 1.00 86.12 95 GLU A O 1
ATOM 766 N N . TYR A 1 96 ? 15.781 -13.145 2.723 1.00 88.25 96 TYR A N 1
ATOM 767 C CA . TYR A 1 96 ? 16.631 -13.544 3.835 1.00 88.25 96 TYR A CA 1
ATOM 768 C C . TYR A 1 96 ? 18.074 -13.627 3.347 1.00 88.25 96 TYR A C 1
ATOM 770 O O . TYR A 1 96 ? 18.370 -14.409 2.445 1.00 88.25 96 TYR A O 1
ATOM 778 N N . ASP A 1 97 ? 18.956 -12.847 3.966 1.00 85.94 97 ASP A N 1
ATOM 779 C CA . ASP A 1 97 ? 20.401 -12.943 3.781 1.00 85.94 97 ASP A CA 1
ATOM 780 C C . ASP A 1 97 ? 20.953 -13.949 4.807 1.00 85.94 97 ASP A C 1
ATOM 782 O O . ASP A 1 97 ? 20.967 -13.639 6.004 1.00 85.94 97 ASP A O 1
ATOM 786 N N . PRO A 1 98 ? 21.403 -15.150 4.393 1.00 86.06 98 PRO A N 1
ATOM 787 C CA . PRO A 1 98 ? 21.873 -16.170 5.325 1.00 86.06 98 PRO A CA 1
ATOM 788 C C . PRO A 1 98 ? 23.263 -15.880 5.903 1.00 86.06 98 PRO A C 1
ATOM 790 O O . PRO A 1 98 ? 23.601 -16.440 6.943 1.00 86.06 98 PRO A O 1
ATOM 793 N N . TRP A 1 99 ? 24.061 -15.008 5.279 1.00 89.50 99 TRP A N 1
ATOM 794 C CA . TRP A 1 99 ? 25.381 -14.625 5.792 1.00 89.50 99 TRP A CA 1
ATOM 795 C C . TRP A 1 99 ? 25.261 -13.571 6.881 1.00 89.50 99 TRP A C 1
ATOM 797 O O . TRP A 1 99 ? 25.956 -13.641 7.891 1.00 89.50 99 TRP A O 1
ATOM 807 N N . GLN A 1 100 ? 24.361 -12.607 6.690 1.00 90.69 100 GLN A N 1
ATOM 808 C CA . GLN A 1 100 ? 24.085 -11.580 7.693 1.00 90.69 100 GLN A CA 1
ATOM 809 C C . GLN A 1 100 ? 22.990 -11.994 8.680 1.00 90.69 100 GLN A C 1
ATOM 811 O O . GLN A 1 100 ? 22.790 -11.317 9.683 1.00 90.69 100 GLN A O 1
ATOM 816 N N . GLN A 1 101 ? 22.285 -13.093 8.404 1.00 88.12 101 GLN A N 1
ATOM 817 C CA . GLN A 1 101 ? 21.138 -13.586 9.167 1.00 88.12 101 GLN A CA 1
ATOM 818 C C . GLN A 1 101 ? 20.049 -12.517 9.355 1.00 88.12 101 GLN A C 1
ATOM 820 O O . GLN A 1 101 ? 19.400 -12.452 10.399 1.00 88.12 101 GLN A O 1
ATOM 825 N N . THR A 1 102 ? 19.833 -11.678 8.337 1.00 88.62 102 THR A N 1
ATOM 826 C CA . THR A 1 102 ? 18.837 -10.595 8.375 1.00 88.62 102 THR A CA 1
ATOM 827 C C . THR A 1 102 ? 17.747 -10.803 7.332 1.00 88.62 102 THR A C 1
ATOM 829 O O . THR A 1 102 ? 17.972 -11.420 6.294 1.00 88.62 102 THR A O 1
ATOM 832 N N . ILE A 1 103 ? 16.548 -10.288 7.618 1.00 84.75 103 ILE A N 1
ATOM 833 C CA . ILE A 1 103 ? 15.437 -10.213 6.663 1.00 84.75 103 ILE A CA 1
ATOM 834 C C . ILE A 1 103 ? 15.321 -8.764 6.199 1.00 84.75 103 ILE A C 1
ATOM 836 O O . ILE A 1 103 ? 15.313 -7.852 7.026 1.00 84.75 103 ILE A O 1
ATOM 840 N N .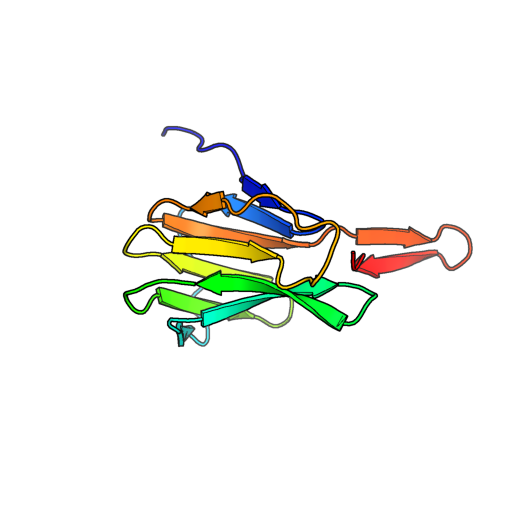 ARG A 1 104 ? 15.224 -8.551 4.886 1.00 84.56 104 ARG A N 1
ATOM 841 C CA . ARG A 1 104 ? 15.089 -7.222 4.273 1.00 84.56 104 ARG A CA 1
ATOM 842 C C . ARG A 1 104 ? 13.895 -7.185 3.337 1.00 84.56 104 ARG A C 1
ATOM 844 O O . ARG A 1 104 ? 13.582 -8.189 2.703 1.00 84.56 104 ARG A O 1
ATOM 851 N N . GLU A 1 105 ? 13.218 -6.044 3.254 1.00 80.56 105 GLU A N 1
ATOM 852 C CA . GLU A 1 105 ? 12.227 -5.811 2.200 1.00 80.56 105 GLU A CA 1
ATOM 853 C C . GLU A 1 105 ? 12.935 -5.740 0.842 1.00 80.56 105 GLU A C 1
ATOM 855 O O . GLU A 1 105 ? 14.000 -5.138 0.717 1.00 80.56 105 GLU A O 1
ATOM 860 N N . VAL A 1 106 ? 12.347 -6.389 -0.161 1.00 80.31 106 VAL A N 1
ATOM 861 C CA . VAL A 1 106 ? 12.812 -6.339 -1.548 1.00 80.31 106 VAL A CA 1
ATOM 862 C C . VAL A 1 106 ? 12.089 -5.201 -2.240 1.00 80.31 106 VAL A C 1
ATOM 864 O O . VAL A 1 106 ? 10.860 -5.144 -2.196 1.00 80.31 106 VAL A O 1
ATOM 867 N N . PHE A 1 107 ? 12.850 -4.353 -2.913 1.00 80.12 107 PHE A N 1
ATOM 868 C CA . PHE A 1 107 ? 12.342 -3.316 -3.796 1.00 80.12 107 PHE A CA 1
ATOM 869 C C . PHE A 1 107 ? 12.601 -3.741 -5.261 1.00 80.12 107 PHE A C 1
ATOM 871 O O . PHE A 1 107 ? 13.550 -4.479 -5.508 1.00 80.12 107 PHE A O 1
ATOM 878 N N . ASP A 1 108 ? 11.725 -3.373 -6.206 1.00 64.88 108 ASP A N 1
ATOM 879 C CA . ASP A 1 108 ? 11.811 -3.754 -7.643 1.00 64.88 108 ASP A CA 1
ATOM 880 C C . ASP A 1 108 ? 12.772 -2.922 -8.524 1.00 64.88 108 ASP A C 1
ATOM 882 O O . ASP A 1 108 ? 13.115 -1.775 -8.163 1.00 64.88 108 ASP A O 1
#